Protein AF-A0A2V5F538-F1 (afdb_monomer_lite)

Secondary structure (DSSP, 8-state):
------SSSSSS-----PPPPP------SS---TT--HHHHHHHHHHHHHHHHHHHHHHHHHTTTSTTHHHHHHHHHHHHHHHHHHHHHHHHHT-

Foldseek 3Di:
DDDDDDDVPPPPPPPVPPDDPDPPPPDDPDDDDPPDDLLRVLVVLLVVLVVLLVVLVVVLVVQPPDPPSVVSVVVSVVSVVSNVVSVVVNVVVVD

Sequence (95 aa):
MIALHTELGVILLKKLVPDPPAKAISQPFYTIKQDMPSPEALLYVIQLLRGIEDTLDEYICGNAGEPGIGMLVNSVYNVQMGRSLAELVLSRAEH

pLDDT: mean 81.61, std 19.49, range [31.23, 98.12]

Radius of gyration: 28.98 Å; chains: 1; bounding box: 74×63×58 Å

Structure (mmCIF, N/CA/C/O backbone):
data_AF-A0A2V5F538-F1
#
_entry.id   AF-A0A2V5F538-F1
#
loop_
_atom_site.group_PDB
_atom_site.id
_atom_site.type_symbol
_atom_site.label_atom_id
_atom_site.label_alt_id
_atom_site.label_comp_id
_atom_site.label_asym_id
_atom_site.label_entity_id
_atom_site.label_seq_id
_atom_site.pdbx_PDB_ins_code
_atom_site.Cartn_x
_atom_site.Cartn_y
_atom_site.Cartn_z
_atom_site.occupancy
_atom_site.B_iso_or_equiv
_atom_site.auth_seq_id
_atom_site.auth_comp_id
_atom_site.auth_asym_id
_atom_site.auth_atom_id
_atom_site.pdbx_PDB_model_num
ATOM 1 N N . MET A 1 1 ? -55.256 54.187 -35.111 1.00 31.23 1 MET A N 1
ATOM 2 C CA . MET A 1 1 ? -54.384 55.310 -34.718 1.00 31.23 1 MET A CA 1
ATOM 3 C C . MET A 1 1 ? -53.801 54.959 -33.348 1.00 31.23 1 MET A C 1
ATOM 5 O O . MET A 1 1 ? -54.587 54.841 -32.425 1.00 31.23 1 MET A O 1
ATOM 9 N N . ILE A 1 2 ? -52.475 54.721 -33.291 1.00 32.66 2 ILE A N 1
ATOM 10 C CA . ILE A 1 2 ? -51.566 54.702 -32.111 1.00 32.66 2 ILE A CA 1
ATOM 11 C C . ILE A 1 2 ? -51.812 53.556 -31.089 1.00 32.66 2 ILE A C 1
ATOM 13 O O . ILE A 1 2 ? -52.752 53.611 -30.313 1.00 32.66 2 ILE A O 1
ATOM 17 N N . ALA A 1 3 ? -51.160 52.388 -31.187 1.00 41.16 3 ALA A N 1
ATOM 18 C CA . ALA A 1 3 ? -49.763 52.025 -30.857 1.00 41.16 3 ALA A CA 1
ATOM 19 C C . ALA A 1 3 ? -49.495 51.796 -29.350 1.00 41.16 3 ALA A C 1
ATOM 21 O O . ALA A 1 3 ? -49.414 52.744 -28.583 1.00 41.16 3 ALA A O 1
ATOM 22 N N . LEU A 1 4 ? -49.291 50.524 -28.984 1.00 40.72 4 LEU A N 1
ATOM 23 C CA . LEU A 1 4 ? -48.527 50.012 -27.830 1.00 40.72 4 LEU A CA 1
ATOM 24 C C . LEU A 1 4 ? -48.145 48.567 -28.214 1.00 40.72 4 LEU A C 1
ATOM 26 O O . LEU A 1 4 ? -48.924 47.638 -28.050 1.00 40.72 4 LEU A O 1
ATOM 30 N N . HIS A 1 5 ? -47.188 48.385 -29.125 1.00 37.28 5 HIS A N 1
ATOM 31 C CA . HIS A 1 5 ? -45.750 48.321 -28.845 1.00 37.28 5 HIS A CA 1
ATOM 32 C C . HIS A 1 5 ? -45.410 47.236 -27.798 1.00 37.28 5 HIS A C 1
ATOM 34 O O . HIS A 1 5 ? -45.414 47.473 -26.601 1.00 37.28 5 HIS A O 1
ATOM 40 N N . THR A 1 6 ? -45.115 46.040 -28.319 1.00 47.47 6 THR A N 1
ATOM 41 C CA . THR A 1 6 ? -43.917 45.247 -27.984 1.00 47.47 6 THR A CA 1
ATOM 42 C C . THR A 1 6 ? -43.689 44.836 -26.525 1.00 47.47 6 THR A C 1
ATOM 44 O O . THR A 1 6 ? -42.795 45.357 -25.880 1.00 47.47 6 THR A O 1
ATOM 47 N N . GLU A 1 7 ? -44.362 43.780 -26.063 1.00 45.28 7 GLU A N 1
ATOM 48 C CA . GLU A 1 7 ? -44.001 43.084 -24.803 1.00 45.28 7 GLU A CA 1
ATOM 49 C C . GLU A 1 7 ? -43.809 41.559 -24.986 1.00 45.28 7 GLU A C 1
ATOM 51 O O . GLU A 1 7 ? -43.585 40.825 -24.032 1.00 45.28 7 GLU A O 1
ATOM 56 N N . LEU A 1 8 ? -43.833 41.046 -26.224 1.00 41.00 8 LEU A N 1
ATOM 57 C CA . LEU A 1 8 ? -43.553 39.626 -26.522 1.00 41.00 8 LEU A CA 1
ATOM 58 C C . LEU A 1 8 ? -42.084 39.353 -26.905 1.00 41.00 8 LEU A C 1
ATOM 60 O O . LEU A 1 8 ? -41.706 38.210 -27.146 1.00 41.00 8 LEU A O 1
ATOM 64 N N . GLY A 1 9 ? -41.241 40.391 -26.955 1.00 40.56 9 GLY A N 1
ATOM 65 C CA . GLY A 1 9 ? -39.865 40.308 -27.462 1.00 40.56 9 GLY A CA 1
ATOM 66 C C . GLY A 1 9 ? -38.786 39.941 -26.438 1.00 40.56 9 GLY A C 1
ATOM 67 O O . GLY A 1 9 ? -37.670 39.623 -26.838 1.00 40.56 9 GLY A O 1
ATOM 68 N N . VAL A 1 10 ? -39.077 39.967 -25.132 1.00 45.78 10 VAL A N 1
ATOM 69 C CA . VAL A 1 10 ? -38.037 39.777 -24.095 1.00 45.78 10 VAL A CA 1
ATOM 70 C C . VAL A 1 10 ? -37.968 38.331 -23.583 1.00 45.78 10 VAL A C 1
ATOM 72 O O . VAL A 1 10 ? -36.959 37.919 -23.012 1.00 45.78 10 VAL A O 1
ATOM 75 N N . ILE A 1 11 ? -38.999 37.516 -23.823 1.00 48.31 11 ILE A N 1
ATOM 76 C CA . ILE A 1 11 ? -39.113 36.185 -23.199 1.00 48.31 11 ILE A CA 1
ATOM 77 C C . ILE A 1 11 ? -38.504 35.049 -24.043 1.00 48.31 11 ILE A C 1
ATOM 79 O O . ILE A 1 11 ? -38.272 33.968 -23.514 1.00 48.31 11 ILE A O 1
ATOM 83 N N . LEU A 1 12 ? -38.189 35.269 -25.329 1.00 46.47 12 LEU A N 1
ATOM 84 C CA . LEU A 1 12 ? -37.800 34.178 -26.244 1.00 46.47 12 LEU A CA 1
ATOM 85 C C . LEU A 1 12 ? -36.288 34.037 -26.514 1.00 46.47 12 LEU A C 1
ATOM 87 O O . LEU A 1 12 ? -35.886 33.177 -27.293 1.00 46.47 12 LEU A O 1
ATOM 91 N N . LEU A 1 13 ? -35.427 34.850 -25.892 1.00 51.25 13 LEU A N 1
ATOM 92 C CA . LEU A 1 13 ? -33.972 34.786 -26.126 1.00 51.25 13 LEU A CA 1
ATOM 93 C C . LEU A 1 13 ? -33.114 34.849 -24.861 1.00 51.25 13 LEU A C 1
ATOM 95 O O . LEU A 1 13 ? -31.905 35.057 -24.940 1.00 51.25 13 LEU A O 1
ATOM 99 N N . LYS A 1 14 ? -33.676 34.521 -23.697 1.00 51.84 14 LYS A N 1
ATOM 100 C CA . LYS A 1 14 ? -32.851 33.882 -22.670 1.00 51.84 14 LYS A CA 1
ATOM 101 C C . LYS A 1 14 ? -32.706 32.430 -23.087 1.00 51.84 14 LYS A C 1
ATOM 103 O O . LYS A 1 14 ? -33.438 31.565 -22.617 1.00 51.84 14 LYS A O 1
ATOM 108 N N . LYS A 1 15 ? -31.789 32.174 -24.031 1.00 57.97 15 LYS A N 1
ATOM 109 C CA . LYS A 1 15 ? -31.180 30.849 -24.162 1.00 57.97 15 LYS A CA 1
ATOM 110 C C . LYS A 1 15 ? -30.858 30.443 -22.728 1.00 57.97 15 LYS A C 1
ATOM 112 O O . LYS A 1 15 ? -30.077 31.139 -22.084 1.00 57.97 15 LYS A O 1
ATOM 117 N N . LEU A 1 16 ? -31.552 29.434 -22.205 1.00 57.00 16 LEU A N 1
ATOM 118 C CA . LEU A 1 16 ? -31.190 28.792 -20.950 1.00 57.00 16 LEU A CA 1
ATOM 119 C C . LEU A 1 16 ? -29.794 28.238 -21.202 1.00 57.00 16 LEU A C 1
ATOM 121 O O . LEU A 1 16 ? -29.639 27.153 -21.756 1.0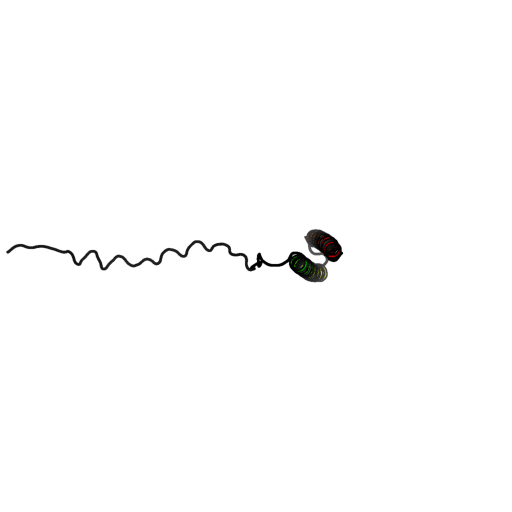0 57.00 16 LEU A O 1
ATOM 125 N N . VAL A 1 17 ? -28.789 29.073 -20.947 1.00 65.00 17 VAL A N 1
ATOM 126 C CA . VAL A 1 17 ? -27.402 28.659 -20.902 1.00 65.00 17 VAL A CA 1
ATOM 127 C C . VAL A 1 17 ? -27.396 27.668 -19.751 1.00 65.00 17 VAL A C 1
ATOM 129 O O . VAL A 1 17 ? -27.746 28.071 -18.640 1.00 65.00 17 VAL A O 1
ATOM 132 N N . PRO A 1 18 ? -27.124 26.377 -20.005 1.00 71.19 18 PRO A N 1
ATOM 133 C CA . PRO A 1 18 ? -26.933 25.442 -18.916 1.00 71.19 18 PRO A CA 1
ATOM 134 C C . PRO A 1 18 ? -25.859 26.054 -18.029 1.00 71.19 18 PRO A C 1
ATOM 136 O O . PRO A 1 18 ? -24.817 26.463 -18.554 1.00 71.19 18 PRO A O 1
ATOM 139 N N . ASP A 1 19 ? -26.140 26.187 -16.732 1.00 70.56 19 ASP A N 1
ATOM 140 C CA . ASP A 1 19 ? -25.129 26.657 -15.796 1.00 70.56 19 ASP A CA 1
ATOM 141 C C . ASP A 1 19 ? -23.837 25.876 -16.064 1.00 70.56 19 ASP A C 1
ATOM 143 O O . ASP A 1 19 ? -23.898 24.658 -16.298 1.00 70.56 19 ASP A O 1
ATOM 147 N N . PRO A 1 20 ? -22.677 26.558 -16.126 1.00 70.31 20 PRO A N 1
ATOM 148 C CA . PRO A 1 20 ? -21.422 25.882 -16.397 1.00 70.31 20 PRO A CA 1
ATOM 149 C C . PRO A 1 20 ? -21.299 24.714 -15.416 1.00 70.31 20 PRO A C 1
ATOM 151 O O . PRO A 1 20 ? -21.601 24.909 -14.233 1.00 70.31 20 PRO A O 1
ATOM 154 N N . PRO A 1 21 ? -20.914 23.508 -15.885 1.00 71.06 21 PRO A N 1
ATOM 155 C CA . PRO A 1 21 ? -20.850 22.336 -15.027 1.00 71.06 21 PRO A CA 1
ATOM 156 C C . PRO A 1 21 ? -20.058 22.722 -13.787 1.00 71.06 21 PRO A C 1
ATOM 158 O O . PRO A 1 21 ? -18.926 23.205 -13.901 1.00 71.06 21 PRO A O 1
ATOM 161 N N . ALA A 1 22 ? -20.709 22.610 -12.623 1.00 69.00 22 ALA A N 1
ATOM 162 C CA . ALA A 1 22 ? -20.107 22.971 -11.351 1.00 69.00 22 ALA A CA 1
ATOM 163 C C . ALA A 1 22 ? -18.713 22.346 -11.320 1.00 69.00 22 ALA A C 1
ATOM 165 O O . ALA A 1 22 ? -18.596 21.155 -11.623 1.00 69.00 22 ALA A O 1
ATOM 166 N N . LYS A 1 23 ? -17.680 23.172 -11.061 1.00 64.44 23 LYS A N 1
ATOM 167 C CA . LYS A 1 23 ? -16.266 22.759 -11.024 1.00 64.44 23 LYS A CA 1
ATOM 168 C C . LYS A 1 23 ? -16.215 21.347 -10.482 1.00 64.44 23 LYS A C 1
ATOM 170 O O . LYS A 1 23 ? -16.652 21.166 -9.346 1.00 64.44 23 LYS A O 1
ATOM 175 N N . ALA A 1 24 ? -15.759 20.400 -11.307 1.00 63.78 24 ALA A N 1
ATOM 176 C CA . ALA A 1 24 ? -15.652 19.005 -10.922 1.00 63.78 24 ALA A CA 1
ATOM 177 C C . ALA A 1 24 ? -14.972 18.986 -9.560 1.00 63.78 24 ALA A C 1
ATOM 179 O O . ALA A 1 24 ? -13.785 19.300 -9.439 1.00 63.78 24 ALA A O 1
ATOM 180 N N . ILE A 1 25 ? -15.766 18.751 -8.516 1.00 62.03 25 ILE A N 1
ATOM 181 C CA . ILE A 1 25 ? -15.228 18.537 -7.190 1.00 62.03 25 ILE A CA 1
ATOM 182 C C . ILE A 1 25 ? -14.316 17.349 -7.430 1.00 62.03 25 ILE A C 1
ATOM 184 O O . ILE A 1 25 ? -14.778 16.353 -7.989 1.00 62.03 25 ILE A O 1
ATOM 188 N N . SER A 1 26 ? -13.025 17.509 -7.139 1.00 68.00 26 SER A N 1
ATOM 189 C CA . SER A 1 26 ? -12.037 16.437 -7.209 1.00 68.00 26 SER A CA 1
ATOM 190 C C . SER A 1 26 ? -12.439 15.388 -6.176 1.00 68.00 26 SER A C 1
ATOM 192 O O . SER A 1 26 ? -11.883 15.316 -5.085 1.00 68.00 26 SER A O 1
ATOM 194 N N . GLN A 1 27 ? -13.500 14.654 -6.482 1.00 66.94 27 GLN A N 1
ATOM 195 C CA . GLN A 1 27 ? -13.973 13.523 -5.730 1.00 66.94 27 GLN A CA 1
ATOM 196 C C . GLN A 1 27 ? -12.865 12.487 -5.887 1.00 66.94 27 GLN A C 1
ATOM 198 O O . GLN A 1 27 ? -12.467 12.196 -7.021 1.00 66.94 27 GLN A O 1
ATOM 203 N N . PRO A 1 28 ? -12.302 11.985 -4.782 1.00 78.19 28 PRO A N 1
ATOM 204 C CA . PRO A 1 28 ? -11.361 10.889 -4.866 1.00 78.19 28 PRO A CA 1
ATOM 205 C C . PRO A 1 28 ? -11.998 9.736 -5.651 1.00 78.19 28 PRO A C 1
ATOM 207 O O . PRO A 1 28 ? -13.203 9.507 -5.560 1.00 78.19 28 PRO A O 1
ATOM 210 N N . PHE A 1 29 ? -11.194 8.961 -6.377 1.00 82.62 29 PHE A N 1
ATOM 211 C CA . PHE A 1 29 ? -11.667 7.747 -7.062 1.00 82.62 29 PHE A CA 1
ATOM 212 C C . PHE A 1 29 ? -12.120 6.634 -6.094 1.00 82.62 29 PHE A C 1
ATOM 214 O O . PHE A 1 29 ? -12.445 5.530 -6.521 1.00 82.62 29 PHE A O 1
ATOM 221 N N . TYR A 1 30 ? -12.130 6.910 -4.791 1.00 81.94 30 TYR A N 1
ATOM 222 C CA . TYR A 1 30 ? -12.497 5.996 -3.725 1.00 81.94 30 TYR A CA 1
ATOM 223 C C . TYR A 1 30 ? -13.480 6.667 -2.759 1.00 81.94 30 TYR A C 1
ATOM 225 O O . TYR A 1 30 ? -13.504 7.886 -2.597 1.00 81.94 30 TYR A O 1
ATOM 233 N N . THR A 1 31 ? -14.287 5.857 -2.077 1.00 85.94 31 THR A N 1
ATOM 234 C CA . THR A 1 31 ? -15.185 6.300 -1.002 1.00 85.94 31 THR A CA 1
ATOM 235 C C . THR A 1 31 ? -14.832 5.545 0.273 1.00 85.94 31 THR A C 1
ATOM 237 O O . THR A 1 31 ? -14.807 4.317 0.267 1.00 85.94 31 THR A O 1
ATOM 240 N N . ILE A 1 32 ? -14.573 6.268 1.367 1.00 86.19 32 ILE A N 1
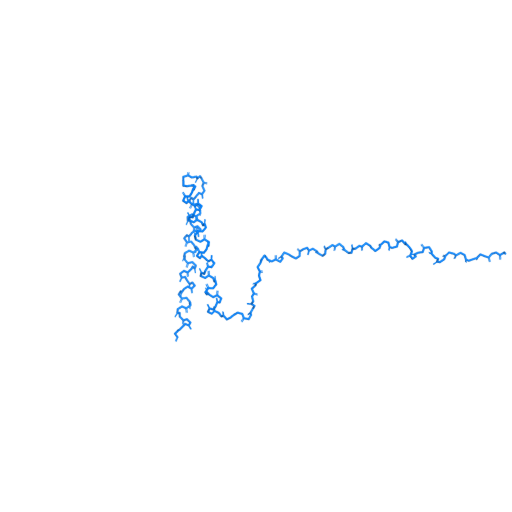ATOM 241 C CA . ILE A 1 32 ? -14.361 5.680 2.697 1.00 86.19 32 ILE A CA 1
ATOM 242 C C . ILE A 1 32 ? -15.649 5.847 3.495 1.00 86.19 32 ILE A C 1
ATOM 244 O O . ILE A 1 32 ? -16.140 6.962 3.676 1.00 86.19 32 ILE A O 1
ATOM 248 N N . LYS A 1 33 ? -16.193 4.729 3.969 1.00 88.50 33 LYS A N 1
ATOM 249 C CA . LYS A 1 33 ? -17.338 4.715 4.878 1.00 88.50 33 LYS A CA 1
ATOM 250 C C . LYS A 1 33 ? -16.902 5.229 6.251 1.00 88.50 33 LYS A C 1
ATOM 252 O O . LYS A 1 33 ? -16.008 4.646 6.855 1.00 88.50 33 LYS A O 1
ATOM 257 N N . GLN A 1 34 ? -17.503 6.322 6.727 1.00 87.69 34 GLN A N 1
ATOM 258 C CA . GLN A 1 34 ? -17.132 6.926 8.019 1.00 87.69 34 GLN A CA 1
ATOM 259 C C . GLN A 1 34 ? -17.568 6.091 9.228 1.00 87.69 34 GLN A C 1
ATOM 261 O O . GLN A 1 34 ? -17.015 6.244 10.310 1.00 87.69 34 GLN A O 1
ATOM 266 N N . ASP A 1 35 ? -18.546 5.213 9.043 1.00 92.75 35 ASP A N 1
ATOM 267 C CA . ASP A 1 35 ? -19.066 4.275 10.035 1.00 92.75 35 ASP A CA 1
ATOM 268 C C . ASP A 1 35 ? -18.266 2.963 10.105 1.00 92.75 35 ASP A C 1
ATOM 270 O O . ASP A 1 35 ? -18.643 2.048 10.834 1.00 92.75 35 ASP A O 1
ATOM 274 N N . MET A 1 36 ? -17.163 2.853 9.356 1.00 92.19 36 MET A N 1
ATOM 275 C CA . MET A 1 36 ? -16.293 1.683 9.396 1.00 92.19 36 MET A CA 1
ATOM 276 C C . MET A 1 36 ? -15.613 1.567 10.769 1.00 92.19 36 MET A C 1
ATOM 278 O O . MET A 1 36 ? -14.949 2.519 11.189 1.00 92.19 36 MET A O 1
ATOM 282 N N . PRO A 1 37 ? -15.723 0.420 11.462 1.00 93.19 37 PRO A N 1
ATOM 283 C CA . PRO A 1 37 ? -15.030 0.256 12.726 1.00 93.19 37 PRO A CA 1
ATOM 284 C C . PRO A 1 37 ? -13.508 0.158 12.520 1.00 93.19 37 PRO A C 1
ATOM 286 O O . PRO A 1 37 ? -13.008 -0.234 11.461 1.00 93.19 37 PRO A O 1
ATOM 289 N N . SER A 1 38 ? -12.754 0.608 13.527 1.00 93.00 38 SER A N 1
ATOM 290 C CA . SER A 1 38 ? -11.300 0.793 13.419 1.00 93.00 38 SER A CA 1
ATOM 291 C C . SER A 1 38 ? -10.513 -0.486 13.091 1.00 93.00 38 SER A C 1
ATOM 293 O O . SER A 1 38 ? -9.593 -0.388 12.277 1.00 93.00 38 SER A O 1
ATOM 295 N N . PRO A 1 39 ? -10.820 -1.669 13.665 1.00 93.75 39 PRO A N 1
ATOM 296 C CA . PRO A 1 39 ? -10.131 -2.912 13.306 1.00 93.75 39 PRO A CA 1
ATOM 297 C C . PRO A 1 39 ? -10.287 -3.263 11.822 1.00 93.75 39 PRO A C 1
ATOM 299 O O . PRO A 1 39 ? -9.312 -3.582 11.144 1.00 93.75 39 PRO A O 1
ATOM 302 N N . GLU A 1 40 ? -11.495 -3.120 11.284 1.00 93.25 40 GLU A N 1
ATOM 303 C CA . GLU A 1 40 ? -11.796 -3.343 9.873 1.00 93.25 40 GLU A CA 1
ATOM 304 C C . GLU A 1 40 ? -11.055 -2.334 8.994 1.00 93.25 40 GLU A C 1
ATOM 306 O O . GLU A 1 40 ? -10.461 -2.717 7.987 1.00 93.25 40 GLU A O 1
ATOM 311 N N . ALA A 1 41 ? -11.022 -1.059 9.389 1.00 94.19 41 ALA A N 1
ATOM 312 C CA . ALA A 1 41 ? -10.247 -0.041 8.684 1.00 94.19 41 ALA A CA 1
ATOM 313 C C . ALA A 1 41 ? -8.747 -0.386 8.646 1.00 94.19 41 ALA A C 1
ATOM 315 O O . ALA A 1 41 ? -8.114 -0.252 7.597 1.00 94.19 41 ALA A O 1
ATOM 316 N N . LEU A 1 42 ? -8.179 -0.877 9.752 1.00 95.62 42 LEU A N 1
ATOM 317 C CA . LEU A 1 42 ? -6.783 -1.322 9.812 1.00 95.62 42 LEU A CA 1
ATOM 318 C C . LEU A 1 42 ? -6.524 -2.531 8.907 1.00 95.62 42 LEU A C 1
ATOM 320 O O . LEU A 1 42 ? -5.519 -2.537 8.197 1.00 95.62 42 LEU A O 1
ATOM 324 N N . LEU A 1 43 ? -7.435 -3.507 8.862 1.00 95.69 43 LEU A N 1
ATOM 325 C CA . LEU A 1 43 ? -7.350 -4.634 7.926 1.00 95.69 43 LEU A CA 1
ATOM 326 C C . LEU A 1 43 ? -7.309 -4.156 6.468 1.00 95.69 43 LEU A C 1
ATOM 328 O O . LEU A 1 43 ? -6.465 -4.620 5.699 1.00 95.69 43 LEU A O 1
ATOM 332 N N . TYR A 1 44 ? -8.155 -3.190 6.094 1.00 94.81 44 TYR A N 1
ATOM 333 C CA . TYR A 1 44 ? -8.110 -2.597 4.755 1.00 94.81 44 TYR A CA 1
ATOM 334 C C . TYR A 1 44 ? -6.785 -1.882 4.479 1.00 94.81 44 TYR A C 1
ATOM 336 O O . TYR A 1 44 ? -6.223 -2.050 3.399 1.00 94.81 44 TYR A O 1
ATOM 344 N N . VAL A 1 45 ? -6.250 -1.119 5.437 1.00 96.38 45 VAL A N 1
ATOM 345 C CA . VAL A 1 45 ? -4.937 -0.469 5.282 1.00 96.38 45 VAL A CA 1
ATOM 346 C C . VAL A 1 45 ? -3.837 -1.506 5.050 1.00 96.38 45 VAL A C 1
ATOM 348 O O . VAL A 1 45 ? -3.037 -1.342 4.132 1.00 96.38 45 VAL A O 1
ATOM 351 N N . ILE A 1 46 ? -3.814 -2.593 5.825 1.00 98.06 46 ILE A N 1
ATOM 352 C CA . ILE A 1 46 ? -2.830 -3.676 5.677 1.00 98.06 46 ILE A CA 1
ATOM 353 C C . ILE A 1 46 ? -2.909 -4.289 4.273 1.00 98.06 46 ILE A C 1
ATOM 355 O O . ILE A 1 46 ? -1.880 -4.467 3.620 1.00 98.06 46 ILE A O 1
ATOM 359 N N . GLN A 1 47 ? -4.120 -4.567 3.783 1.00 97.25 47 GLN A N 1
ATOM 360 C CA . GLN A 1 47 ? -4.335 -5.111 2.439 1.00 97.25 47 GLN A CA 1
ATOM 361 C C . GLN A 1 47 ? -3.891 -4.143 1.336 1.00 97.25 47 GLN A C 1
ATOM 363 O O . GLN A 1 47 ? -3.234 -4.564 0.385 1.00 97.25 47 GLN A O 1
ATOM 368 N N . LEU A 1 48 ? -4.203 -2.851 1.468 1.00 96.56 48 LEU A N 1
ATOM 369 C CA . LEU A 1 48 ? -3.795 -1.826 0.504 1.00 96.56 48 LEU A CA 1
ATOM 370 C C . LEU A 1 48 ? -2.273 -1.688 0.438 1.00 96.56 48 LEU A C 1
ATOM 372 O O . LEU A 1 48 ? -1.709 -1.659 -0.652 1.00 96.56 48 LEU A O 1
ATOM 376 N N . LEU A 1 49 ? -1.604 -1.638 1.591 1.00 98.00 49 LEU A N 1
ATOM 377 C CA . LEU A 1 49 ? -0.146 -1.548 1.653 1.00 98.00 49 LEU A CA 1
ATOM 378 C C . LEU A 1 49 ? 0.512 -2.787 1.044 1.00 98.00 49 LEU A C 1
ATOM 380 O O . LEU A 1 49 ? 1.475 -2.647 0.299 1.00 98.00 49 LEU A O 1
ATOM 384 N N . ARG A 1 50 ? -0.050 -3.978 1.270 1.00 97.31 50 ARG A N 1
ATOM 385 C CA . ARG A 1 50 ? 0.433 -5.207 0.634 1.00 97.31 50 ARG A CA 1
ATOM 386 C C . ARG A 1 50 ? 0.289 -5.175 -0.889 1.00 97.31 50 ARG A C 1
ATOM 388 O O . ARG A 1 50 ? 1.233 -5.502 -1.588 1.00 97.31 50 ARG A O 1
ATOM 395 N N . GLY A 1 51 ? -0.842 -4.696 -1.407 1.00 97.25 51 GLY A N 1
ATOM 396 C CA . GLY A 1 51 ? -1.019 -4.534 -2.854 1.00 97.25 51 GLY A CA 1
ATOM 397 C C . GLY A 1 51 ? -0.050 -3.520 -3.479 1.00 97.25 51 GLY A C 1
ATOM 398 O O . GLY A 1 51 ? 0.413 -3.718 -4.603 1.00 97.25 51 GLY A O 1
ATOM 399 N N . ILE A 1 52 ? 0.287 -2.445 -2.755 1.00 97.19 52 ILE A N 1
ATOM 400 C CA . ILE A 1 52 ? 1.309 -1.479 -3.189 1.00 97.19 52 ILE A CA 1
ATOM 401 C C . ILE A 1 52 ? 2.694 -2.136 -3.212 1.00 97.19 52 ILE A C 1
ATOM 403 O O . ILE A 1 52 ? 3.423 -1.948 -4.181 1.00 97.19 52 ILE A O 1
ATOM 407 N N . GLU A 1 53 ? 3.042 -2.892 -2.168 1.00 96.50 53 GLU A N 1
ATOM 408 C CA . GLU A 1 53 ? 4.288 -3.664 -2.080 1.00 96.50 53 GLU A CA 1
ATOM 409 C C . GLU A 1 53 ? 4.416 -4.616 -3.277 1.00 96.50 53 GLU A C 1
ATOM 411 O O . GLU A 1 53 ? 5.367 -4.483 -4.043 1.00 96.50 53 GLU A O 1
ATOM 416 N N . ASP A 1 54 ? 3.403 -5.452 -3.525 1.00 95.94 54 ASP A N 1
ATOM 417 C CA . ASP A 1 54 ? 3.393 -6.417 -4.631 1.00 95.94 54 ASP A CA 1
ATOM 418 C C . ASP A 1 54 ? 3.583 -5.729 -6.001 1.00 95.94 54 ASP A C 1
ATOM 420 O O . ASP A 1 54 ? 4.378 -6.172 -6.830 1.00 95.94 54 ASP A O 1
ATOM 424 N N . THR A 1 55 ? 2.893 -4.603 -6.229 1.00 96.75 55 THR A N 1
ATOM 425 C CA . THR A 1 55 ? 2.973 -3.853 -7.498 1.00 96.75 55 THR A CA 1
ATOM 426 C C . THR A 1 55 ? 4.345 -3.205 -7.697 1.00 96.75 55 THR A C 1
ATOM 428 O O . THR A 1 55 ? 4.879 -3.179 -8.810 1.00 96.75 55 THR A O 1
ATOM 431 N N . LEU A 1 56 ? 4.920 -2.641 -6.631 1.00 95.44 56 LEU A N 1
ATOM 432 C CA . LEU A 1 56 ? 6.245 -2.029 -6.689 1.00 95.44 56 LEU A CA 1
ATOM 433 C C . LEU A 1 56 ? 7.329 -3.086 -6.888 1.00 95.44 56 LEU A C 1
ATOM 435 O O . LEU A 1 56 ? 8.223 -2.864 -7.701 1.00 95.44 56 LEU A O 1
ATOM 439 N N . ASP A 1 57 ? 7.239 -4.220 -6.198 1.00 94.12 57 ASP A N 1
ATOM 440 C CA . ASP A 1 57 ? 8.201 -5.314 -6.316 1.00 94.12 57 ASP A CA 1
ATOM 441 C C . ASP A 1 57 ? 8.203 -5.913 -7.724 1.00 94.12 57 ASP A C 1
ATOM 443 O O . ASP A 1 57 ? 9.275 -6.107 -8.304 1.00 94.12 57 ASP A O 1
ATOM 447 N N . GLU A 1 58 ? 7.027 -6.127 -8.322 1.00 95.81 58 GLU A N 1
ATOM 448 C CA . GLU A 1 58 ? 6.913 -6.573 -9.714 1.00 95.81 58 GLU A CA 1
ATOM 449 C C . GLU A 1 58 ? 7.595 -5.582 -10.673 1.00 95.81 58 GLU A C 1
ATOM 451 O O . GLU A 1 58 ? 8.415 -5.981 -11.507 1.00 95.81 58 GLU A O 1
ATOM 456 N N . TYR A 1 59 ? 7.331 -4.280 -10.516 1.00 95.31 59 TYR A N 1
ATOM 457 C CA . TYR A 1 59 ? 7.947 -3.248 -11.352 1.00 95.31 59 TYR A CA 1
ATOM 458 C C . TYR A 1 59 ? 9.466 -3.163 -11.147 1.00 95.31 59 TYR A C 1
ATOM 460 O O . TYR A 1 59 ? 10.218 -3.096 -12.119 1.00 95.31 59 TYR A O 1
ATOM 468 N N . ILE A 1 60 ? 9.941 -3.174 -9.901 1.00 94.31 60 ILE A N 1
ATOM 469 C CA . ILE A 1 60 ? 11.370 -3.112 -9.568 1.00 94.31 60 ILE A CA 1
ATOM 470 C C . ILE A 1 60 ? 12.102 -4.324 -10.144 1.00 94.31 60 ILE A C 1
ATOM 472 O O . ILE A 1 60 ? 13.173 -4.168 -10.732 1.00 94.31 60 ILE A O 1
ATOM 476 N N . CYS A 1 61 ? 11.520 -5.518 -10.016 1.00 93.31 61 CYS A N 1
ATOM 477 C CA . CYS A 1 61 ? 12.091 -6.748 -10.550 1.00 93.31 61 CYS A CA 1
ATOM 478 C C . CYS A 1 61 ? 12.162 -6.713 -12.083 1.00 93.31 61 CYS A C 1
ATOM 480 O O . CYS A 1 61 ? 13.208 -7.020 -12.657 1.00 93.31 61 CYS A O 1
ATOM 482 N N . GLY A 1 62 ? 11.087 -6.271 -12.745 1.00 95.12 62 GLY A N 1
ATOM 483 C CA . GLY A 1 62 ? 11.016 -6.175 -14.205 1.00 95.12 62 GLY A CA 1
ATOM 484 C C . GLY A 1 62 ? 11.918 -5.102 -14.826 1.00 95.12 62 GLY A C 1
ATOM 485 O O . GLY A 1 62 ? 12.249 -5.204 -16.004 1.00 95.12 62 GLY A O 1
ATOM 486 N N . ASN A 1 63 ? 12.338 -4.097 -14.051 1.00 94.50 63 ASN A N 1
ATOM 487 C CA . ASN A 1 63 ? 13.115 -2.945 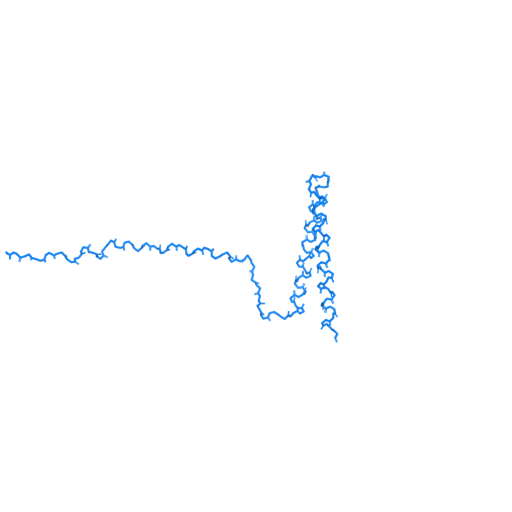-14.526 1.00 94.50 63 ASN A CA 1
ATOM 488 C C . ASN A 1 63 ? 14.476 -2.818 -13.816 1.00 94.50 63 ASN A C 1
ATOM 490 O O . ASN A 1 63 ? 15.030 -1.724 -13.702 1.00 94.50 63 ASN A O 1
ATOM 494 N N . ALA A 1 64 ? 15.018 -3.918 -13.289 1.00 90.25 64 ALA A N 1
ATOM 495 C CA . ALA A 1 64 ? 16.261 -3.895 -12.527 1.00 90.25 64 ALA A CA 1
ATOM 496 C C . ALA A 1 64 ? 17.423 -3.267 -13.326 1.00 90.25 64 ALA A C 1
ATOM 498 O O . ALA A 1 64 ? 17.711 -3.661 -14.453 1.00 90.25 64 ALA A O 1
ATOM 499 N N . GLY A 1 65 ? 18.121 -2.311 -12.707 1.00 88.06 65 GLY A N 1
ATOM 500 C CA . GLY A 1 65 ? 19.243 -1.592 -13.325 1.00 88.06 65 GLY A CA 1
ATOM 501 C C . GLY A 1 65 ? 18.863 -0.271 -13.997 1.00 88.06 65 GLY A C 1
ATOM 502 O O . GLY A 1 65 ? 19.759 0.519 -14.295 1.00 88.06 65 GLY A O 1
ATOM 503 N N . GLU A 1 66 ? 17.571 0.018 -14.161 1.00 93.44 66 GLU A N 1
ATOM 504 C CA . GLU A 1 66 ? 17.126 1.302 -14.699 1.00 93.44 66 GLU A CA 1
ATOM 505 C C . GLU A 1 66 ? 17.366 2.462 -13.708 1.00 93.44 66 GLU A C 1
ATOM 507 O O . GLU A 1 66 ? 17.229 2.302 -12.483 1.00 93.44 66 GLU A O 1
ATOM 512 N N . PRO A 1 67 ? 17.705 3.669 -14.200 1.00 91.12 67 PRO A N 1
ATOM 513 C CA . PRO A 1 67 ? 17.804 4.856 -13.361 1.00 91.12 67 PRO A CA 1
ATOM 514 C C . PRO A 1 67 ? 16.494 5.126 -12.604 1.00 91.12 67 PRO A C 1
ATOM 516 O O . PRO A 1 67 ? 15.412 5.125 -13.181 1.00 91.12 67 PRO A O 1
ATOM 519 N N . GLY A 1 68 ? 16.587 5.397 -11.300 1.00 86.75 68 GLY A N 1
ATOM 520 C CA . GLY A 1 68 ? 15.427 5.716 -10.455 1.00 86.75 68 GLY A CA 1
ATOM 521 C C . GLY A 1 68 ? 14.818 4.528 -9.700 1.00 86.75 68 GLY A C 1
ATOM 522 O O . GLY A 1 68 ? 14.111 4.752 -8.720 1.00 86.75 68 GLY A O 1
ATOM 523 N N . ILE A 1 69 ? 15.168 3.280 -10.034 1.00 92.62 69 ILE A N 1
ATOM 524 C CA . ILE A 1 69 ? 14.693 2.085 -9.307 1.00 92.62 69 ILE A CA 1
ATOM 525 C C . ILE A 1 69 ? 15.083 2.115 -7.826 1.00 92.62 69 ILE A C 1
ATOM 527 O O . ILE A 1 69 ? 14.272 1.791 -6.962 1.00 92.62 69 ILE A O 1
ATOM 531 N N . GLY A 1 70 ? 16.285 2.604 -7.505 1.00 86.12 70 GLY A N 1
ATOM 532 C CA . GLY A 1 70 ? 16.721 2.770 -6.115 1.00 86.12 70 GLY A CA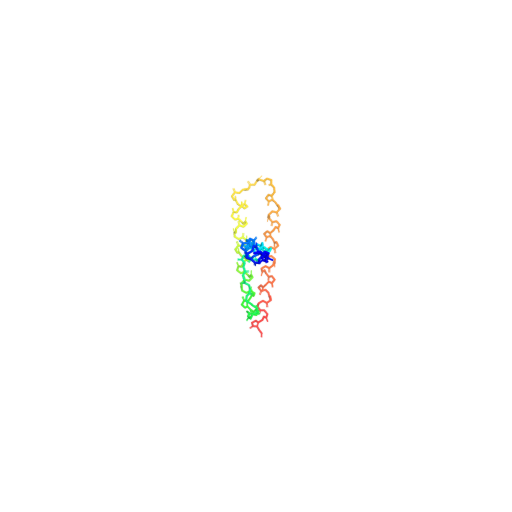 1
ATOM 533 C C . GLY A 1 70 ? 15.823 3.701 -5.285 1.00 86.12 70 GLY A C 1
ATOM 534 O O . GLY A 1 70 ? 15.721 3.523 -4.073 1.00 86.12 70 GLY A O 1
ATOM 535 N N . MET A 1 71 ? 15.121 4.655 -5.914 1.00 87.81 71 MET A N 1
ATOM 536 C CA . MET A 1 71 ? 14.142 5.498 -5.215 1.00 87.81 71 MET A CA 1
ATOM 537 C C . MET A 1 71 ? 12.874 4.712 -4.862 1.00 87.81 71 MET A C 1
ATOM 539 O O . MET A 1 71 ? 12.316 4.921 -3.786 1.00 87.81 71 MET A O 1
ATOM 543 N N . LEU A 1 72 ? 12.452 3.781 -5.726 1.00 91.38 72 LEU A N 1
ATOM 544 C CA . LEU A 1 72 ? 11.281 2.931 -5.492 1.00 91.38 72 LEU A CA 1
ATOM 545 C C . LEU A 1 72 ? 11.528 1.900 -4.386 1.00 91.38 72 LEU A C 1
ATOM 547 O O . LEU A 1 72 ? 10.620 1.621 -3.611 1.00 91.38 72 LEU A O 1
ATOM 551 N N . VAL A 1 73 ? 12.764 1.414 -4.230 1.00 89.00 73 VAL A N 1
ATOM 552 C CA . VAL A 1 73 ? 13.141 0.538 -3.103 1.00 89.00 73 VAL A CA 1
ATOM 553 C C . VAL A 1 73 ? 12.884 1.222 -1.754 1.00 89.00 73 VAL A C 1
ATOM 555 O O . VAL A 1 73 ? 12.366 0.604 -0.825 1.00 89.00 73 VAL A O 1
ATOM 558 N N . ASN A 1 74 ? 13.173 2.523 -1.640 1.00 89.06 74 ASN A N 1
ATOM 559 C CA . ASN A 1 74 ? 12.848 3.280 -0.430 1.00 89.06 74 ASN A CA 1
ATOM 560 C C . ASN A 1 74 ? 11.326 3.408 -0.221 1.00 89.06 74 ASN A C 1
ATOM 562 O O . ASN A 1 74 ? 10.845 3.382 0.911 1.00 89.06 74 ASN A O 1
ATOM 566 N N . SER A 1 75 ? 10.540 3.525 -1.294 1.00 93.62 75 SER A N 1
ATOM 567 C CA . SER A 1 75 ?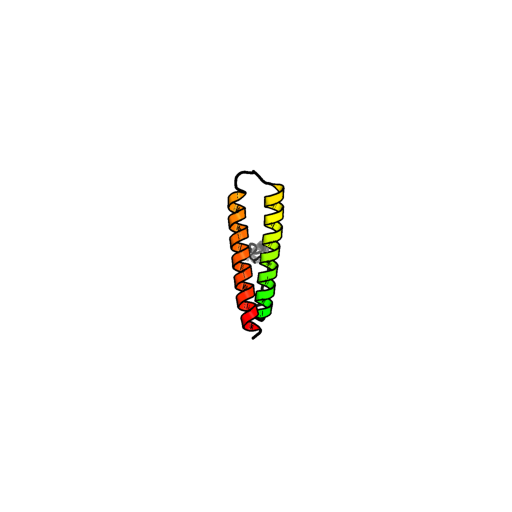 9.074 3.512 -1.202 1.00 93.62 75 SER A CA 1
ATOM 568 C C . SER A 1 75 ? 8.547 2.176 -0.675 1.00 93.62 75 SER A C 1
ATOM 570 O O . SER A 1 75 ? 7.721 2.192 0.236 1.00 93.62 75 SER A O 1
ATOM 572 N N . VAL A 1 76 ? 9.069 1.044 -1.164 1.00 95.44 76 VAL A N 1
ATOM 573 C CA . VAL A 1 76 ? 8.726 -0.301 -0.662 1.00 95.44 76 VAL A CA 1
ATOM 574 C C . VAL A 1 76 ? 8.994 -0.406 0.838 1.00 95.44 76 VAL A C 1
ATOM 576 O O . VAL A 1 76 ? 8.108 -0.791 1.600 1.00 95.44 76 VAL A O 1
ATOM 579 N N . TYR A 1 77 ? 10.167 0.040 1.293 1.00 94.44 77 TYR A N 1
ATOM 580 C CA . TYR A 1 77 ? 10.506 0.030 2.717 1.00 94.44 77 TYR A CA 1
ATOM 581 C C . TYR A 1 77 ? 9.508 0.828 3.578 1.00 94.44 77 TYR A C 1
ATOM 583 O O . TYR A 1 77 ? 9.058 0.357 4.624 1.00 94.44 77 TYR A O 1
ATOM 591 N N . ASN A 1 78 ? 9.107 2.023 3.134 1.00 95.44 78 ASN A N 1
ATOM 592 C CA . ASN A 1 78 ? 8.123 2.835 3.858 1.00 95.44 78 ASN A CA 1
ATOM 593 C C . ASN A 1 78 ? 6.740 2.163 3.921 1.00 95.44 78 ASN A C 1
ATOM 595 O O . ASN A 1 78 ? 6.065 2.236 4.950 1.00 95.44 78 ASN A O 1
ATOM 599 N N . VAL A 1 79 ? 6.331 1.484 2.847 1.00 97.44 79 VAL A N 1
ATOM 600 C CA . VAL A 1 79 ? 5.078 0.715 2.785 1.00 97.44 79 VAL A CA 1
ATOM 601 C C . VAL A 1 79 ? 5.113 -0.460 3.765 1.00 97.44 79 VAL A C 1
ATOM 603 O O . VAL A 1 79 ? 4.180 -0.622 4.554 1.00 97.44 79 VAL A O 1
ATOM 606 N N . GLN A 1 80 ? 6.213 -1.216 3.797 1.00 97.00 80 GLN A N 1
ATOM 607 C CA . GLN A 1 80 ? 6.424 -2.324 4.736 1.00 97.00 80 GLN A CA 1
ATOM 608 C C . GLN A 1 80 ? 6.392 -1.861 6.199 1.00 97.00 80 GLN A C 1
ATOM 610 O O . GLN A 1 80 ? 5.764 -2.501 7.050 1.00 97.00 80 GLN A O 1
ATOM 615 N N . MET A 1 81 ? 7.024 -0.723 6.497 1.00 97.94 81 MET A N 1
ATOM 616 C CA . MET A 1 81 ? 7.009 -0.123 7.832 1.00 97.94 81 MET A CA 1
ATOM 617 C C . MET A 1 81 ? 5.592 0.306 8.233 1.00 97.94 81 MET A C 1
ATOM 619 O O . MET A 1 81 ? 5.131 -0.025 9.325 1.00 97.94 81 MET A O 1
ATOM 623 N N . GLY A 1 82 ? 4.869 0.988 7.339 1.00 98.00 82 GLY A N 1
ATOM 624 C CA . GLY A 1 82 ? 3.472 1.369 7.560 1.00 98.00 82 GLY A CA 1
ATOM 625 C C . GLY A 1 82 ? 2.567 0.161 7.809 1.00 98.00 82 GLY A C 1
ATOM 626 O O . GLY A 1 82 ? 1.734 0.191 8.716 1.00 98.00 82 GLY A O 1
ATOM 627 N N . ARG A 1 83 ? 2.777 -0.930 7.062 1.00 97.88 83 ARG A N 1
ATOM 628 C CA . ARG A 1 83 ? 2.018 -2.176 7.214 1.00 97.88 83 ARG A CA 1
ATOM 629 C C . ARG A 1 83 ? 2.274 -2.802 8.580 1.00 97.88 83 ARG A C 1
ATOM 631 O O . ARG A 1 83 ? 1.324 -3.103 9.296 1.00 97.88 83 ARG A O 1
ATOM 638 N N . SER A 1 84 ? 3.541 -2.899 8.974 1.00 98.12 84 SER A N 1
ATOM 639 C CA . SER A 1 84 ? 3.945 -3.437 10.279 1.00 98.12 84 SER A CA 1
ATOM 640 C C . SER A 1 84 ? 3.374 -2.619 11.446 1.00 98.12 84 SER A C 1
ATOM 642 O O . SER A 1 84 ? 2.960 -3.178 12.461 1.00 98.12 84 SER A O 1
ATOM 644 N N . LEU A 1 85 ? 3.302 -1.289 11.310 1.00 98.00 85 LEU A N 1
ATOM 645 C CA . LEU A 1 85 ? 2.658 -0.421 12.302 1.00 98.00 85 LEU A CA 1
ATOM 646 C C . LEU A 1 85 ? 1.145 -0.667 12.385 1.00 98.00 85 LEU A C 1
ATOM 648 O O . LEU A 1 85 ? 0.609 -0.734 13.489 1.00 98.00 85 LEU A O 1
ATOM 652 N N . ALA A 1 86 ? 0.459 -0.826 11.251 1.00 97.56 86 ALA A N 1
ATOM 653 C CA . ALA A 1 86 ? -0.971 -1.131 11.233 1.00 97.56 86 ALA A CA 1
ATOM 654 C C . ALA A 1 86 ? -1.273 -2.501 11.868 1.00 97.56 86 ALA A C 1
ATOM 656 O O . ALA A 1 86 ? -2.186 -2.604 12.685 1.00 97.56 86 ALA A O 1
ATOM 657 N N . GLU A 1 87 ? -0.463 -3.521 11.570 1.00 97.19 87 GLU A N 1
ATOM 658 C CA . GLU A 1 87 ? -0.539 -4.856 12.187 1.00 97.19 87 GLU A CA 1
ATOM 659 C C . GLU A 1 87 ? -0.320 -4.795 13.708 1.00 97.19 87 GLU A C 1
ATOM 661 O O . GLU A 1 87 ? -1.055 -5.413 14.484 1.00 97.19 87 GLU A O 1
ATOM 666 N N . LEU A 1 88 ? 0.645 -3.989 14.164 1.00 97.19 88 LEU A N 1
ATOM 667 C CA . LEU A 1 88 ? 0.889 -3.771 15.589 1.00 97.19 88 LEU A CA 1
ATOM 668 C C . LEU A 1 88 ? -0.310 -3.115 16.287 1.00 97.19 88 LEU A C 1
ATOM 670 O O . LEU A 1 88 ? -0.653 -3.495 17.404 1.00 97.19 88 LEU A O 1
ATOM 674 N N . VAL A 1 89 ? -0.937 -2.116 15.666 1.00 97.12 89 VAL A N 1
ATOM 675 C CA . VAL A 1 89 ? -2.118 -1.458 16.246 1.00 97.12 89 VAL A CA 1
ATOM 676 C C . VAL A 1 89 ? -3.309 -2.414 16.272 1.00 97.12 89 VAL A C 1
ATOM 678 O O . VAL A 1 89 ? -3.991 -2.486 17.292 1.00 97.12 89 VAL A O 1
ATOM 681 N N . LEU A 1 90 ? -3.530 -3.178 15.200 1.00 96.12 90 LEU A N 1
ATOM 682 C CA . LEU A 1 90 ? -4.625 -4.143 15.113 1.00 96.12 90 LEU A CA 1
ATOM 683 C C . LEU A 1 90 ? -4.500 -5.237 16.180 1.00 96.12 90 LEU A C 1
ATOM 685 O O . LEU A 1 90 ? -5.438 -5.453 16.939 1.00 96.12 90 LEU A O 1
ATOM 689 N N . SER A 1 91 ? -3.319 -5.847 16.318 1.00 95.25 91 SER A N 1
ATOM 690 C CA . SER A 1 91 ? -3.083 -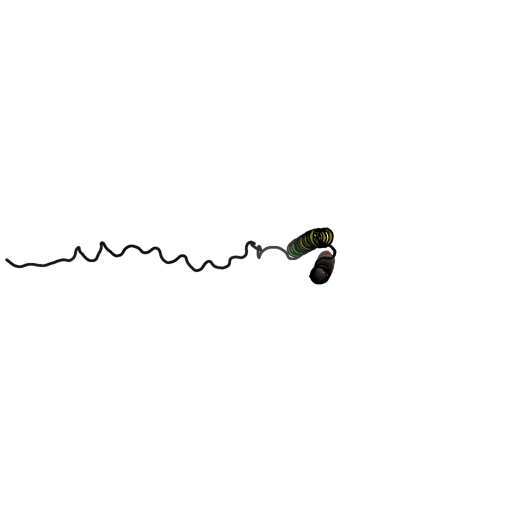6.903 17.318 1.00 95.25 91 SER A CA 1
ATOM 691 C C . SER A 1 91 ? -3.310 -6.443 18.763 1.00 95.25 91 SER A C 1
ATOM 693 O O . SER A 1 91 ? -3.672 -7.246 19.623 1.00 95.25 91 SER A O 1
ATOM 695 N N . ARG A 1 92 ? -3.135 -5.147 19.049 1.00 93.19 92 ARG A N 1
ATOM 696 C CA . ARG A 1 92 ? -3.440 -4.549 20.359 1.00 93.19 92 ARG A CA 1
ATOM 697 C C . ARG A 1 92 ? -4.925 -4.285 20.579 1.00 93.19 92 ARG A C 1
ATOM 699 O O . ARG A 1 92 ? -5.325 -4.181 21.727 1.00 93.19 92 ARG A O 1
ATOM 706 N N . ALA A 1 93 ? -5.711 -4.125 19.517 1.00 85.31 93 ALA A N 1
ATOM 707 C CA . ALA A 1 93 ? -7.154 -3.913 19.611 1.00 85.31 93 ALA A CA 1
ATOM 708 C C . ALA A 1 93 ? -7.932 -5.226 19.819 1.00 85.31 93 ALA A C 1
ATOM 710 O O . ALA A 1 93 ? -9.092 -5.191 20.215 1.00 85.31 93 ALA A O 1
ATOM 711 N N . GLU A 1 94 ? -7.298 -6.368 19.544 1.00 76.81 94 GLU A N 1
ATOM 712 C CA . GLU A 1 94 ? -7.857 -7.713 19.732 1.00 76.81 94 GLU A CA 1
ATOM 713 C C . GLU A 1 94 ? -7.654 -8.275 21.158 1.00 76.81 94 GLU A C 1
ATOM 715 O O . GLU A 1 94 ? -8.150 -9.364 21.452 1.00 76.81 94 GLU A O 1
ATOM 720 N N . HIS A 1 95 ? -6.947 -7.548 22.034 1.00 55.56 95 HIS A N 1
ATOM 721 C CA . HIS A 1 95 ? -6.684 -7.892 23.442 1.00 55.56 95 HIS A CA 1
ATOM 722 C C . HIS A 1 95 ? -7.403 -6.931 24.395 1.00 55.56 95 HIS A C 1
ATOM 724 O O . HIS A 1 95 ? -7.843 -7.404 25.468 1.00 55.56 95 HIS A O 1
#